Protein AF-D5WPF2-F1 (afdb_monomer_lite)

Sequence (145 aa):
MRSAKRAARVREVQERLLQVRVSELEEAARRRDAVHQARDAWSGRLMEAAAPRQASISSAEWTLWQHWAAFVAGRVAELGNQLDAAERKVEQCREATLDQWKWAKTWGMLEERAAEEERHCRERREEKDREEAFLLRLAGESREG

InterPro domains:
  IPR012823 Flagellar export FliJ [PF02050] (9-130)
  IPR053716 Flagellar assembly and chemotaxis effector [G3DSA:1.10.287.1700] (2-139)

Radius of gyration: 35.75 Å; chains: 1; bounding box: 72×19×112 Å

Secondary structure (DSSP, 8-state):
-HHHHHHHHHHHHHHHHHHHHHHHHHHHHHHHHHHHHHHHHHHHHHHHHHGGGGGT--HHHHHHHHHHHHHHHHHHHHHHHHHHHHHHHHHHHHHHHHHHHHHHHHHHHHHHHHHHHHHHHHHHHHHHHHHHHHHHHHHHHTT--

Foldseek 3Di:
DVVVVVVVVVVVVVVVVVVVVVVVVVVVVVVLVVVVVVLVVVLVVLVVVLPPPPPDDDPVVNVVSVVVNVVVVVVSVVVVVVSVVVVVVVVVVVVVVVVVVVVVVVVVVVVVVVVVVVVVVVVVVVVVVVVVVVVVVVVVVVVVD

Structure (mmCIF, N/CA/C/O backbone):
data_AF-D5WPF2-F1
#
_entry.id   AF-D5WPF2-F1
#
loop_
_atom_site.group_PDB
_atom_site.id
_atom_site.type_symbol
_atom_site.label_atom_id
_atom_site.label_alt_id
_atom_site.label_comp_id
_atom_site.label_asym_id
_atom_site.label_entity_id
_atom_site.label_seq_id
_atom_site.pdbx_PDB_ins_code
_atom_site.Cartn_x
_atom_site.Cartn_y
_atom_site.Cartn_z
_atom_site.occupancy
_atom_site.B_iso_or_equiv
_atom_site.auth_seq_id
_atom_site.auth_comp_id
_atom_site.auth_asym_id
_atom_site.auth_atom_id
_atom_site.pdbx_PDB_model_num
ATOM 1 N N . MET A 1 1 ? -29.991 -7.336 19.669 1.00 51.50 1 MET A N 1
ATOM 2 C CA . MET A 1 1 ? -29.745 -8.221 18.496 1.00 51.50 1 MET A CA 1
ATOM 3 C C . MET A 1 1 ? -29.529 -7.513 17.151 1.00 51.50 1 MET A C 1
ATOM 5 O O . MET A 1 1 ? -28.635 -7.933 16.427 1.00 51.50 1 MET A O 1
ATOM 9 N N . ARG A 1 2 ? -30.289 -6.469 16.764 1.00 57.53 2 ARG A N 1
ATOM 10 C CA . ARG A 1 2 ? -30.145 -5.839 15.424 1.00 57.53 2 ARG A CA 1
ATOM 11 C C . ARG A 1 2 ? -28.801 -5.118 15.199 1.00 57.53 2 ARG A C 1
ATOM 13 O O . ARG A 1 2 ? -28.304 -5.122 14.080 1.00 57.53 2 ARG A O 1
ATOM 20 N N . SER A 1 3 ? -28.199 -4.566 16.257 1.00 68.06 3 SER A N 1
ATOM 21 C CA . SER A 1 3 ? -26.902 -3.867 16.202 1.00 68.06 3 SER A CA 1
ATOM 22 C C . SER A 1 3 ? -25.727 -4.806 15.872 1.00 68.06 3 SER A C 1
ATOM 24 O O . SER A 1 3 ? -24.998 -4.560 14.916 1.00 68.06 3 SER A O 1
ATOM 26 N N . ALA A 1 4 ? -25.622 -5.954 16.554 1.00 71.56 4 ALA A N 1
ATOM 27 C CA . ALA A 1 4 ? -24.548 -6.932 16.330 1.00 71.56 4 ALA A CA 1
ATOM 28 C C . ALA A 1 4 ? -24.559 -7.529 14.909 1.00 71.56 4 ALA A C 1
ATOM 30 O O . ALA A 1 4 ? -23.517 -7.643 14.270 1.00 71.56 4 ALA A O 1
ATOM 31 N N . LYS A 1 5 ? -25.747 -7.827 14.360 1.00 78.88 5 LYS A N 1
ATOM 32 C CA . LYS A 1 5 ? -25.894 -8.274 12.960 1.00 78.88 5 LYS A CA 1
ATOM 33 C C . LYS A 1 5 ? -25.447 -7.211 11.952 1.00 78.88 5 LYS A C 1
ATOM 35 O O . LYS A 1 5 ? -24.922 -7.549 10.895 1.00 78.88 5 LYS A O 1
ATOM 40 N N . ARG A 1 6 ? -25.664 -5.930 12.267 1.00 78.31 6 ARG A N 1
ATOM 41 C CA . ARG A 1 6 ? -25.248 -4.808 11.418 1.00 78.31 6 ARG A CA 1
ATOM 42 C C . ARG A 1 6 ? -23.730 -4.619 11.470 1.00 78.31 6 ARG A C 1
ATOM 44 O O . ARG A 1 6 ? -23.123 -4.475 10.418 1.00 78.31 6 ARG A O 1
ATOM 51 N N . ALA A 1 7 ? -23.126 -4.714 12.656 1.00 73.00 7 ALA A N 1
ATOM 52 C CA . ALA A 1 7 ? -21.675 -4.653 12.842 1.00 73.00 7 ALA A CA 1
ATOM 53 C C . ALA A 1 7 ? -20.939 -5.810 12.140 1.00 73.00 7 ALA A C 1
ATOM 55 O O . ALA A 1 7 ? -19.942 -5.577 11.461 1.00 73.00 7 ALA A O 1
ATOM 56 N N . ALA A 1 8 ? -21.469 -7.036 12.219 1.00 77.31 8 ALA A N 1
ATOM 57 C CA . ALA A 1 8 ? -20.911 -8.192 11.512 1.00 77.31 8 ALA A CA 1
ATOM 58 C C . ALA A 1 8 ? -20.925 -8.002 9.984 1.00 77.31 8 ALA A C 1
ATOM 60 O O . ALA A 1 8 ? -19.919 -8.239 9.324 1.00 77.31 8 ALA A O 1
ATOM 61 N N . ARG A 1 9 ? -22.031 -7.485 9.429 1.00 83.56 9 ARG A N 1
ATOM 62 C CA . ARG A 1 9 ? -22.124 -7.149 7.997 1.00 83.56 9 ARG A CA 1
ATOM 63 C C . ARG A 1 9 ? -21.142 -6.060 7.573 1.00 83.56 9 ARG A C 1
ATOM 65 O O . ARG A 1 9 ? -20.599 -6.131 6.479 1.00 83.56 9 ARG A O 1
ATOM 72 N N . VAL A 1 10 ? -20.923 -5.048 8.413 1.00 79.94 10 VAL A N 1
ATOM 73 C CA . VAL A 1 10 ? -19.944 -3.989 8.121 1.00 79.94 10 VAL A CA 1
ATOM 74 C C . VAL A 1 10 ? -18.524 -4.558 8.093 1.00 79.94 10 VAL A C 1
ATOM 76 O O . VAL A 1 10 ? -17.792 -4.250 7.156 1.00 79.94 10 VAL A O 1
ATOM 79 N N . ARG A 1 11 ? -18.161 -5.438 9.040 1.00 81.88 11 ARG A N 1
ATOM 80 C CA . ARG A 1 11 ? -16.863 -6.139 9.016 1.00 81.88 11 ARG A CA 1
ATOM 81 C C . ARG A 1 11 ? -16.696 -6.986 7.755 1.00 81.88 11 ARG A C 1
ATOM 83 O O . ARG A 1 11 ? -15.675 -6.864 7.095 1.00 81.88 11 ARG A O 1
ATOM 90 N N . GLU A 1 12 ? -17.708 -7.764 7.375 1.00 85.50 12 GLU A N 1
ATOM 91 C CA . GLU A 1 12 ? -17.669 -8.601 6.164 1.00 85.50 12 GLU A CA 1
ATOM 92 C C . GLU A 1 12 ? -17.458 -7.764 4.888 1.00 85.50 12 GLU A C 1
ATOM 94 O O . GLU A 1 12 ? -16.661 -8.119 4.019 1.00 85.50 12 GLU A O 1
ATOM 99 N N . VAL A 1 13 ? -18.140 -6.619 4.777 1.00 84.00 13 VAL A N 1
ATOM 100 C CA . VAL A 1 13 ? -17.966 -5.699 3.641 1.00 84.00 13 VAL A CA 1
ATOM 101 C C . VAL A 1 13 ? -16.571 -5.071 3.646 1.00 84.00 13 VAL A C 1
ATOM 103 O O . VAL A 1 13 ? -15.946 -4.988 2.591 1.00 84.00 13 VAL A O 1
ATOM 106 N N . GLN A 1 14 ? -16.059 -4.662 4.810 1.00 75.12 14 GLN A N 1
ATOM 107 C CA . GLN A 1 14 ? -14.696 -4.136 4.933 1.00 75.12 14 GLN A CA 1
ATOM 108 C C . GLN A 1 14 ? -13.644 -5.180 4.545 1.00 75.12 14 GLN A C 1
ATOM 110 O O . GLN A 1 14 ? -12.701 -4.857 3.830 1.00 75.12 14 GLN A O 1
ATOM 115 N N . GLU A 1 15 ? -13.821 -6.431 4.958 1.00 81.62 15 GLU A N 1
ATOM 116 C CA . GLU A 1 15 ? -12.894 -7.526 4.666 1.00 81.62 15 GLU A CA 1
ATOM 117 C C . GLU A 1 15 ? -12.867 -7.862 3.167 1.00 81.62 15 GLU A C 1
ATOM 119 O O . GLU A 1 15 ? -11.792 -7.994 2.580 1.00 81.62 15 GLU A O 1
ATOM 124 N N . ARG A 1 16 ? -14.032 -7.866 2.504 1.00 85.62 16 ARG A N 1
ATOM 125 C CA . ARG A 1 16 ? -14.117 -8.011 1.040 1.00 85.62 16 ARG A CA 1
ATOM 126 C C . ARG A 1 16 ? -13.469 -6.852 0.293 1.00 85.62 16 ARG A C 1
ATOM 128 O O . ARG A 1 16 ? -12.757 -7.083 -0.679 1.00 85.62 16 ARG A O 1
ATOM 135 N N . LEU A 1 17 ? -13.695 -5.615 0.736 1.00 81.75 17 LEU A N 1
ATOM 136 C CA . LEU A 1 17 ? -13.060 -4.442 0.128 1.00 81.75 17 LEU A CA 1
ATOM 137 C C . LEU A 1 17 ? -11.535 -4.501 0.260 1.00 81.75 17 LEU A C 1
ATOM 139 O O . LEU A 1 17 ? -10.831 -4.171 -0.691 1.00 81.75 17 LEU A O 1
ATOM 143 N N . LEU A 1 18 ? -11.027 -4.963 1.405 1.00 76.81 18 LEU A N 1
ATOM 144 C CA . LEU A 1 18 ? -9.595 -5.173 1.609 1.00 76.81 18 LEU A CA 1
ATOM 145 C C . LEU A 1 18 ? -9.047 -6.267 0.690 1.00 76.81 18 LEU A C 1
ATOM 147 O O . LEU A 1 18 ? -8.003 -6.059 0.081 1.00 76.81 18 LEU A O 1
ATOM 151 N N . GLN A 1 19 ? -9.755 -7.388 0.529 1.00 77.38 19 GLN A N 1
ATOM 152 C CA . GLN A 1 19 ? -9.363 -8.440 -0.415 1.00 77.38 19 GLN A CA 1
ATOM 153 C C . GLN A 1 19 ? -9.270 -7.926 -1.853 1.00 77.38 19 GLN A C 1
ATOM 155 O O . GLN A 1 19 ? -8.254 -8.149 -2.504 1.00 77.38 19 GLN A O 1
ATOM 160 N N . VAL A 1 20 ? -10.278 -7.183 -2.324 1.00 83.88 20 VAL A N 1
ATOM 161 C CA . VAL A 1 20 ? -10.252 -6.570 -3.663 1.00 83.88 20 VAL A CA 1
ATOM 162 C C . VAL A 1 20 ? -9.046 -5.641 -3.802 1.00 83.88 20 VAL A C 1
ATOM 164 O O . VAL A 1 20 ? -8.303 -5.745 -4.774 1.00 83.88 20 VAL A O 1
ATOM 167 N N . ARG A 1 21 ? -8.792 -4.796 -2.795 1.00 74.56 21 ARG A N 1
ATOM 168 C CA . ARG A 1 21 ? -7.650 -3.871 -2.791 1.00 74.56 21 ARG A CA 1
ATOM 169 C C . ARG A 1 21 ? -6.309 -4.606 -2.858 1.00 74.56 21 ARG A C 1
ATOM 171 O O . ARG A 1 21 ? -5.405 -4.162 -3.557 1.00 74.56 21 ARG A O 1
ATOM 178 N N . VAL A 1 22 ? -6.1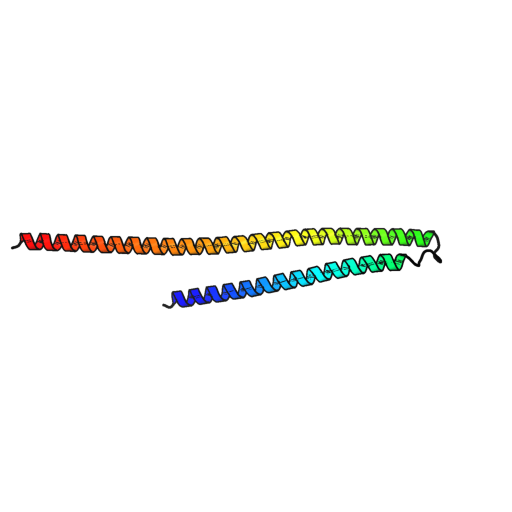69 -5.719 -2.138 1.00 74.31 22 VAL A N 1
ATOM 179 C CA . VAL A 1 22 ? -4.956 -6.549 -2.169 1.00 74.31 22 VAL A CA 1
ATOM 180 C C . VAL A 1 22 ? -4.769 -7.175 -3.550 1.00 74.31 22 VAL A C 1
ATOM 182 O O . VAL A 1 22 ? -3.678 -7.074 -4.104 1.00 74.31 22 VAL A O 1
ATOM 185 N N . SER A 1 23 ? -5.821 -7.741 -4.144 1.00 73.12 23 SER A N 1
ATOM 186 C CA . SER A 1 23 ? -5.746 -8.321 -5.490 1.00 73.12 23 SER A CA 1
ATOM 187 C C . SER A 1 23 ? -5.391 -7.285 -6.563 1.00 73.12 23 SER A C 1
ATOM 189 O O . SER A 1 23 ? -4.564 -7.566 -7.428 1.00 73.12 23 SER A O 1
ATOM 191 N N . GLU A 1 24 ? -5.943 -6.070 -6.482 1.00 72.00 24 GLU A N 1
ATOM 192 C CA . GLU A 1 24 ? -5.578 -4.959 -7.375 1.00 72.00 24 GLU A CA 1
ATOM 193 C C . GLU A 1 24 ? -4.090 -4.592 -7.254 1.00 72.00 24 GLU A C 1
ATOM 195 O O . GLU A 1 24 ? -3.422 -4.366 -8.265 1.00 72.00 24 GLU A O 1
ATOM 200 N N . LEU A 1 25 ? -3.549 -4.573 -6.030 1.00 70.50 25 LEU A N 1
ATOM 201 C CA . LEU A 1 25 ? -2.129 -4.304 -5.787 1.00 70.50 25 LEU A CA 1
ATOM 202 C C . LEU A 1 25 ? -1.226 -5.419 -6.334 1.00 70.50 25 LEU A C 1
ATOM 204 O O . LEU A 1 25 ? -0.181 -5.131 -6.916 1.00 70.50 25 LEU A O 1
ATOM 208 N N . GLU A 1 26 ? -1.621 -6.683 -6.197 1.00 71.56 26 GLU A N 1
ATOM 209 C CA . GLU A 1 26 ? -0.880 -7.820 -6.758 1.00 71.56 26 GLU A CA 1
ATOM 210 C C . GLU A 1 26 ? -0.883 -7.821 -8.289 1.00 71.56 26 GLU A C 1
ATOM 212 O O . GLU A 1 26 ? 0.112 -8.173 -8.928 1.00 71.56 26 GLU A O 1
ATOM 217 N N . GLU A 1 27 ? -1.999 -7.443 -8.909 1.00 68.75 27 GLU A N 1
ATOM 218 C CA . GLU A 1 27 ? -2.080 -7.331 -10.362 1.00 68.75 27 GLU A CA 1
ATOM 219 C C . GLU A 1 27 ? -1.268 -6.138 -10.880 1.00 68.75 27 GLU A C 1
ATOM 221 O O . GLU A 1 27 ? -0.575 -6.256 -11.893 1.00 68.75 27 GLU A O 1
ATOM 226 N N . ALA A 1 28 ? -1.264 -5.019 -10.150 1.00 65.62 28 ALA A N 1
ATOM 227 C CA . ALA A 1 28 ? -0.387 -3.889 -10.436 1.00 65.62 28 ALA A CA 1
ATOM 228 C C . ALA A 1 28 ? 1.099 -4.280 -10.343 1.00 65.62 28 ALA A C 1
ATOM 230 O O . ALA A 1 28 ? 1.870 -3.936 -11.239 1.00 65.62 28 ALA A O 1
ATOM 231 N N . ALA A 1 29 ? 1.489 -5.058 -9.327 1.00 67.94 29 ALA A N 1
ATOM 232 C CA . ALA A 1 29 ? 2.851 -5.577 -9.193 1.00 67.94 29 ALA A CA 1
ATOM 233 C C . ALA A 1 29 ? 3.237 -6.496 -10.367 1.00 67.94 29 ALA A C 1
ATOM 235 O O . ALA A 1 29 ? 4.305 -6.338 -10.950 1.00 67.94 29 ALA A O 1
ATOM 236 N N . ARG A 1 30 ? 2.338 -7.391 -10.798 1.00 73.44 30 ARG A N 1
ATOM 237 C CA . ARG A 1 30 ? 2.576 -8.241 -11.979 1.00 73.44 30 ARG A CA 1
ATOM 238 C C . ARG A 1 30 ? 2.734 -7.434 -13.268 1.00 73.44 30 ARG A C 1
ATOM 240 O O . ARG A 1 30 ? 3.621 -7.722 -14.069 1.00 73.44 30 ARG A O 1
ATOM 247 N N . ARG A 1 31 ? 1.895 -6.414 -13.476 1.00 68.81 31 ARG A N 1
ATOM 248 C CA . ARG A 1 31 ? 2.003 -5.514 -14.639 1.00 68.81 31 ARG A CA 1
ATOM 249 C C . ARG A 1 31 ? 3.321 -4.743 -14.626 1.00 68.81 31 ARG A C 1
ATOM 251 O O . ARG A 1 31 ? 3.933 -4.587 -15.677 1.00 68.81 31 ARG A O 1
ATOM 258 N N . ARG A 1 32 ? 3.773 -4.307 -13.450 1.00 70.75 32 ARG A N 1
ATOM 259 C CA . ARG A 1 32 ? 5.069 -3.648 -13.261 1.00 70.75 32 ARG A CA 1
ATOM 260 C C . ARG A 1 32 ? 6.230 -4.557 -13.666 1.00 70.75 32 ARG A C 1
ATOM 262 O O . ARG A 1 32 ? 7.065 -4.146 -14.466 1.00 70.75 32 ARG A O 1
ATOM 269 N N . ASP A 1 33 ? 6.258 -5.793 -13.179 1.00 71.56 33 ASP A N 1
ATOM 270 C CA . ASP A 1 33 ? 7.351 -6.723 -13.485 1.00 71.56 33 ASP A CA 1
ATOM 271 C C . ASP A 1 33 ? 7.426 -7.024 -14.997 1.00 71.56 33 ASP A C 1
ATOM 273 O O . ASP A 1 33 ? 8.513 -7.109 -15.569 1.00 71.56 33 ASP A O 1
ATOM 277 N N . ALA A 1 34 ? 6.275 -7.083 -15.678 1.00 71.81 34 ALA A N 1
ATOM 278 C CA . ALA A 1 34 ? 6.214 -7.217 -17.134 1.00 71.81 34 ALA A CA 1
ATOM 279 C C . ALA A 1 34 ? 6.794 -5.998 -17.881 1.00 71.81 34 ALA A C 1
ATOM 281 O O . ALA A 1 34 ? 7.427 -6.163 -18.925 1.00 71.81 34 ALA A O 1
ATOM 282 N N . VAL A 1 35 ? 6.615 -4.780 -17.354 1.00 74.06 35 VAL A N 1
ATOM 283 C CA . VAL A 1 35 ? 7.201 -3.558 -17.936 1.00 74.06 35 VAL A CA 1
ATOM 284 C C . VAL A 1 35 ? 8.725 -3.568 -17.814 1.00 74.06 35 VAL A C 1
ATOM 286 O O . VAL A 1 35 ? 9.404 -3.272 -18.798 1.00 74.06 35 VAL A O 1
ATOM 289 N N . HIS A 1 36 ? 9.271 -3.961 -16.659 1.00 75.75 36 HIS A N 1
ATOM 290 C CA . HIS A 1 36 ? 10.724 -4.085 -16.473 1.00 75.75 36 HIS A CA 1
ATOM 291 C C . HIS A 1 36 ? 11.329 -5.135 -17.408 1.00 75.75 36 HIS A C 1
ATOM 293 O O . HIS A 1 36 ? 12.283 -4.844 -18.125 1.00 75.75 36 HIS A O 1
ATOM 299 N N . GLN A 1 37 ? 10.704 -6.310 -17.517 1.00 74.88 37 GLN A N 1
ATOM 300 C CA . GLN A 1 37 ? 11.148 -7.347 -18.456 1.00 74.88 37 GLN A CA 1
ATOM 301 C C . GLN A 1 37 ? 11.112 -6.872 -19.915 1.00 74.88 37 GLN A C 1
ATOM 303 O O . GLN A 1 37 ? 12.037 -7.143 -20.681 1.00 74.88 37 GLN A O 1
ATOM 308 N N . ALA A 1 38 ? 10.065 -6.143 -20.315 1.00 71.94 38 ALA A N 1
ATOM 309 C CA . ALA A 1 38 ? 9.967 -5.583 -21.660 1.00 71.94 38 ALA A CA 1
ATOM 310 C C . ALA A 1 38 ? 11.060 -4.536 -21.929 1.00 71.94 38 ALA A C 1
ATOM 312 O O . ALA A 1 38 ? 11.636 -4.519 -23.019 1.00 71.94 38 ALA A O 1
ATOM 313 N N . ARG A 1 39 ? 11.378 -3.692 -20.939 1.00 73.44 39 ARG A N 1
ATOM 314 C CA . ARG A 1 39 ? 12.463 -2.703 -21.010 1.00 73.44 39 ARG A CA 1
ATOM 315 C C . ARG A 1 39 ? 13.829 -3.368 -21.177 1.00 73.44 39 ARG A C 1
ATOM 317 O O . ARG A 1 39 ? 14.597 -2.956 -22.052 1.00 73.44 39 ARG A O 1
ATOM 324 N N . ASP A 1 40 ? 14.127 -4.379 -20.371 1.00 76.62 40 ASP A N 1
ATOM 325 C CA . ASP A 1 40 ? 15.406 -5.091 -20.424 1.00 76.62 40 ASP A CA 1
ATOM 326 C C . ASP A 1 40 ? 15.559 -5.837 -21.753 1.00 76.62 40 ASP A C 1
ATOM 328 O O . ASP A 1 40 ? 16.590 -5.731 -22.422 1.00 76.62 40 ASP A O 1
ATOM 332 N N . ALA A 1 41 ? 14.489 -6.497 -22.210 1.00 75.75 41 ALA A N 1
ATOM 333 C CA . ALA A 1 41 ? 14.453 -7.154 -23.513 1.00 75.75 41 ALA A CA 1
ATOM 334 C C . ALA A 1 41 ? 14.659 -6.163 -24.671 1.00 75.75 41 ALA A C 1
ATOM 336 O O . ALA A 1 41 ? 15.373 -6.464 -25.630 1.00 75.75 41 ALA A O 1
ATOM 337 N N . TRP A 1 42 ? 14.055 -4.974 -24.598 1.00 76.06 42 TRP A N 1
ATOM 338 C CA . TRP A 1 42 ? 14.227 -3.943 -25.620 1.00 76.06 42 TRP A CA 1
ATOM 339 C C . TRP A 1 42 ? 15.656 -3.392 -25.646 1.00 76.06 42 TRP A C 1
ATOM 341 O O . TRP A 1 42 ? 16.237 -3.236 -26.721 1.00 76.06 42 TRP A O 1
ATOM 351 N N . SER A 1 43 ? 16.247 -3.176 -24.470 1.00 69.88 43 SER A N 1
ATOM 352 C CA . SER A 1 43 ? 17.637 -2.729 -24.330 1.00 69.88 43 SER A CA 1
ATOM 353 C C . SER A 1 43 ? 18.621 -3.757 -24.901 1.00 69.88 43 SER A C 1
ATOM 355 O O . SER A 1 43 ? 19.529 -3.386 -25.646 1.00 69.88 43 SER A O 1
ATOM 357 N N . GLY A 1 44 ? 18.399 -5.050 -24.636 1.00 72.50 44 GLY A N 1
ATOM 358 C CA . GLY A 1 44 ? 19.184 -6.141 -25.222 1.00 72.50 44 GLY A CA 1
ATOM 359 C C . GLY A 1 44 ? 19.105 -6.178 -26.753 1.00 72.50 44 GLY A C 1
ATOM 360 O O . GLY A 1 44 ? 20.135 -6.197 -27.425 1.00 72.50 44 GLY A O 1
ATOM 361 N N . ARG A 1 45 ? 17.894 -6.078 -27.321 1.00 76.56 45 ARG A N 1
ATOM 362 C CA . ARG A 1 45 ? 17.688 -6.057 -28.785 1.00 76.56 45 ARG A CA 1
ATOM 363 C C . ARG A 1 45 ? 18.338 -4.857 -29.468 1.00 76.56 45 ARG A C 1
ATOM 365 O O . ARG A 1 45 ? 18.825 -4.984 -30.588 1.00 76.56 45 ARG A O 1
ATOM 372 N N . LEU A 1 46 ? 18.346 -3.692 -28.819 1.00 69.31 46 LEU A N 1
ATOM 373 C CA . LEU A 1 46 ? 19.034 -2.505 -29.335 1.00 69.31 46 LEU A CA 1
ATOM 374 C C . LEU A 1 46 ? 20.546 -2.725 -29.444 1.00 69.31 46 LEU A C 1
ATOM 376 O O . LEU A 1 46 ? 21.144 -2.344 -30.450 1.00 69.31 46 LEU A O 1
ATOM 380 N N . MET A 1 47 ? 21.148 -3.363 -28.436 1.00 65.62 47 MET A N 1
ATOM 381 C CA . MET A 1 47 ? 22.576 -3.693 -28.438 1.00 65.62 47 MET A CA 1
ATOM 382 C C . MET A 1 47 ? 22.915 -4.743 -29.504 1.00 65.62 47 MET A C 1
ATOM 384 O O . MET A 1 47 ? 23.893 -4.580 -30.232 1.00 65.62 47 MET A O 1
ATOM 388 N N . GLU A 1 48 ? 22.076 -5.768 -29.672 1.00 68.44 48 GLU A N 1
ATOM 389 C CA . GLU A 1 48 ? 22.231 -6.767 -30.740 1.00 68.44 48 GLU A CA 1
ATOM 390 C C . GLU A 1 48 ? 22.085 -6.159 -32.142 1.00 68.44 48 GLU A C 1
ATOM 392 O O . GLU A 1 48 ? 22.861 -6.485 -33.036 1.00 68.44 48 GLU A O 1
ATOM 397 N N . ALA A 1 49 ? 21.138 -5.237 -32.347 1.00 64.38 49 ALA A N 1
ATOM 398 C CA . ALA A 1 49 ? 20.932 -4.565 -33.633 1.00 64.38 49 ALA A CA 1
ATOM 399 C C . ALA A 1 49 ? 22.063 -3.583 -33.999 1.00 64.38 49 ALA A C 1
ATOM 401 O O . ALA A 1 49 ? 22.262 -3.284 -35.181 1.00 64.38 49 ALA A O 1
ATOM 402 N N . ALA A 1 50 ? 22.808 -3.083 -33.009 1.00 59.72 50 ALA A N 1
ATOM 403 C CA . ALA A 1 50 ? 23.956 -2.205 -33.221 1.00 59.72 50 ALA A CA 1
ATOM 404 C C . ALA A 1 50 ? 25.209 -2.963 -33.709 1.00 59.72 50 ALA A C 1
ATOM 406 O O . ALA A 1 50 ? 26.032 -2.391 -34.427 1.00 59.72 50 ALA A O 1
ATOM 407 N N . ALA A 1 51 ? 25.345 -4.250 -33.372 1.00 59.44 51 ALA A N 1
ATOM 408 C CA . ALA A 1 51 ? 26.535 -5.059 -33.650 1.00 59.44 51 ALA A CA 1
ATOM 409 C C . ALA A 1 51 ? 26.865 -5.307 -35.149 1.00 59.44 51 ALA A C 1
ATOM 411 O O . ALA A 1 51 ? 28.046 -5.272 -35.492 1.00 59.44 51 ALA A O 1
ATOM 412 N N . PRO A 1 52 ? 25.911 -5.511 -36.089 1.00 53.56 52 PRO A N 1
ATOM 413 C CA . PRO A 1 52 ? 26.239 -5.886 -37.473 1.00 53.56 52 PRO A CA 1
ATOM 414 C C . PRO A 1 52 ? 26.495 -4.694 -38.409 1.00 53.56 52 PRO A C 1
ATOM 416 O O . PRO A 1 52 ? 26.823 -4.877 -39.580 1.00 53.56 52 PRO A O 1
ATOM 419 N N . ARG A 1 53 ? 26.310 -3.456 -37.942 1.00 53.34 53 ARG A N 1
ATOM 420 C CA . ARG A 1 53 ? 26.282 -2.263 -38.804 1.00 53.34 53 ARG A CA 1
ATOM 421 C C . ARG A 1 53 ? 27.656 -1.655 -39.109 1.00 53.34 53 ARG A C 1
ATOM 423 O O . ARG A 1 53 ? 27.763 -0.802 -39.983 1.00 53.34 53 ARG A O 1
ATOM 430 N N . GLN A 1 54 ? 28.718 -2.123 -38.459 1.00 54.47 54 GLN A N 1
ATOM 431 C CA . GLN A 1 54 ? 30.066 -1.574 -38.639 1.00 54.47 54 GLN A CA 1
ATOM 432 C C . GLN A 1 54 ? 30.685 -1.858 -40.021 1.00 54.47 54 GLN A C 1
ATOM 434 O O . GLN A 1 54 ? 31.600 -1.152 -40.428 1.00 54.47 54 GLN A O 1
ATOM 439 N N . ALA A 1 55 ? 30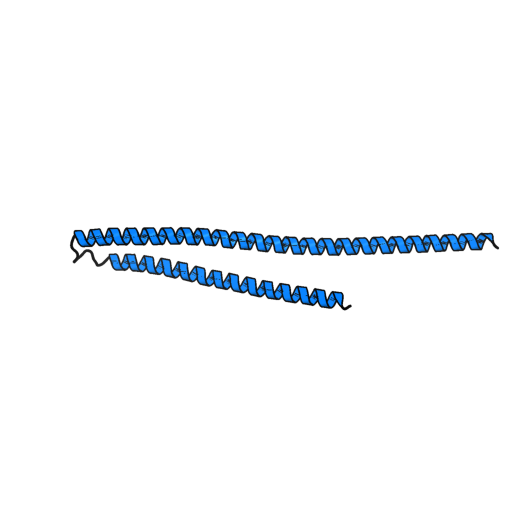.185 -2.855 -40.760 1.00 55.97 55 ALA A N 1
ATOM 440 C CA . ALA A 1 55 ? 30.815 -3.315 -42.001 1.00 55.97 55 ALA A CA 1
ATOM 441 C C . ALA A 1 55 ? 30.340 -2.608 -43.292 1.00 55.97 55 ALA A C 1
ATOM 443 O O . ALA A 1 55 ? 30.918 -2.857 -44.346 1.00 55.97 55 ALA A O 1
ATOM 444 N N . SER A 1 56 ? 29.307 -1.750 -43.258 1.00 59.62 56 SER A N 1
ATOM 445 C CA . SER A 1 56 ? 28.740 -1.132 -44.483 1.00 59.62 56 SER A CA 1
ATOM 446 C C . SER A 1 56 ? 28.296 0.330 -44.356 1.00 59.62 56 SER A C 1
ATOM 448 O O . SER A 1 56 ? 27.705 0.872 -45.286 1.00 59.62 56 SER A O 1
ATOM 450 N N . ILE A 1 57 ? 28.574 0.979 -43.225 1.00 65.81 57 ILE A N 1
ATOM 451 C CA . ILE A 1 57 ? 28.063 2.317 -42.908 1.00 65.81 57 ILE A CA 1
ATOM 452 C C . ILE A 1 57 ? 29.205 3.332 -42.926 1.00 65.81 57 ILE A C 1
ATOM 454 O O . ILE A 1 57 ? 30.300 3.054 -42.435 1.00 65.81 57 ILE A O 1
ATOM 458 N N . SER A 1 58 ? 28.962 4.518 -43.488 1.00 73.94 58 SER A N 1
ATOM 459 C CA . SER A 1 58 ? 29.957 5.592 -43.486 1.00 73.94 58 SER A CA 1
ATOM 460 C C . SER A 1 58 ? 30.259 6.076 -42.058 1.00 73.94 58 SER A C 1
ATOM 462 O O . SER A 1 58 ? 29.415 6.016 -41.166 1.00 73.94 58 SER A O 1
ATOM 464 N N . SER A 1 59 ? 31.460 6.617 -41.825 1.00 73.12 59 SER A N 1
ATOM 465 C CA . SER A 1 59 ? 31.861 7.157 -40.510 1.00 73.12 59 SER A CA 1
ATOM 466 C C . SER A 1 59 ? 30.852 8.177 -39.937 1.00 73.12 59 SER A C 1
ATOM 468 O O . SER A 1 59 ? 30.570 8.183 -38.735 1.00 73.12 59 SER A O 1
ATOM 470 N N . ALA A 1 60 ? 30.241 8.997 -40.801 1.00 72.81 60 ALA A N 1
ATOM 471 C CA . ALA A 1 60 ? 29.235 9.986 -40.411 1.00 72.81 60 ALA A CA 1
ATOM 472 C C . ALA A 1 60 ? 27.919 9.340 -39.945 1.00 72.81 60 ALA A C 1
ATOM 474 O O . ALA A 1 60 ? 27.372 9.712 -38.908 1.00 72.81 60 ALA A O 1
ATOM 475 N N . GLU A 1 61 ? 27.431 8.340 -40.675 1.00 74.06 61 GLU A N 1
ATOM 476 C CA . GLU A 1 61 ? 26.231 7.588 -40.303 1.00 74.06 61 GLU A CA 1
ATOM 477 C C . GLU A 1 61 ? 26.459 6.747 -39.040 1.00 74.06 61 GLU A C 1
ATOM 479 O O . GLU A 1 61 ? 25.562 6.649 -38.207 1.00 74.06 61 GLU A O 1
ATOM 484 N N . TRP A 1 62 ? 27.663 6.197 -38.851 1.00 73.88 62 TRP A N 1
ATOM 485 C CA . TRP A 1 62 ? 28.040 5.496 -37.621 1.00 73.88 62 TRP A CA 1
ATOM 486 C C . TRP A 1 62 ? 28.024 6.432 -36.408 1.00 73.88 62 TRP A C 1
ATOM 488 O O . TRP A 1 62 ? 27.435 6.104 -35.378 1.00 73.88 62 TRP A O 1
ATOM 498 N N . THR A 1 63 ? 28.600 7.628 -36.546 1.00 76.12 63 THR A N 1
ATOM 499 C CA . THR A 1 63 ? 28.609 8.654 -35.491 1.00 76.12 63 THR A CA 1
ATOM 500 C C . THR A 1 63 ? 27.189 9.104 -35.139 1.00 76.12 63 THR A C 1
ATOM 502 O O . THR A 1 63 ? 26.836 9.193 -33.961 1.00 76.12 63 THR A O 1
ATOM 505 N N . LEU A 1 64 ? 26.336 9.315 -36.148 1.00 77.81 64 LEU A N 1
ATOM 506 C CA . LEU A 1 64 ? 24.928 9.650 -35.937 1.00 77.81 64 LEU A CA 1
ATOM 507 C C . LEU A 1 64 ? 24.188 8.526 -35.198 1.00 77.81 64 LEU A C 1
ATOM 509 O O . LEU A 1 64 ? 23.408 8.795 -34.283 1.00 77.81 64 LEU A O 1
ATOM 513 N N . TRP A 1 65 ? 24.466 7.270 -35.554 1.00 77.75 65 TRP A N 1
ATOM 514 C CA . TRP A 1 65 ? 23.880 6.110 -34.889 1.00 77.75 65 TRP A CA 1
ATOM 515 C C . TRP A 1 65 ? 24.299 6.027 -33.421 1.00 77.75 65 TRP A C 1
ATOM 517 O O . TRP A 1 65 ? 23.453 5.807 -32.558 1.00 77.75 65 TRP A O 1
ATOM 527 N N . GLN A 1 66 ? 25.577 6.268 -33.112 1.00 72.56 66 GLN A N 1
ATOM 528 C CA . GLN A 1 66 ? 26.056 6.293 -31.730 1.00 72.56 66 GLN A CA 1
ATOM 529 C C . GLN A 1 66 ? 25.415 7.414 -30.908 1.00 72.56 66 GLN A C 1
ATOM 531 O O . GLN A 1 66 ? 25.008 7.176 -29.771 1.00 72.56 66 GLN A O 1
ATOM 536 N N . HIS A 1 67 ? 25.264 8.615 -31.472 1.00 73.06 67 HIS A N 1
ATOM 537 C CA . HIS A 1 67 ? 24.565 9.705 -30.789 1.00 73.06 67 HIS A CA 1
ATOM 538 C C . HIS A 1 67 ? 23.092 9.387 -30.541 1.00 73.06 67 HIS A C 1
ATOM 540 O O . HIS A 1 67 ? 22.588 9.646 -29.447 1.00 73.06 67 HIS A O 1
ATOM 546 N N . TRP A 1 68 ? 22.411 8.780 -31.514 1.00 76.88 68 TRP A N 1
ATOM 547 C CA . TRP A 1 68 ? 21.022 8.371 -31.345 1.00 76.88 68 TRP A CA 1
ATOM 548 C C . TRP A 1 68 ? 20.878 7.260 -30.295 1.00 76.88 68 TRP A C 1
ATOM 550 O O . TRP A 1 68 ? 20.035 7.366 -29.407 1.00 76.88 68 TRP A O 1
ATOM 560 N N . ALA A 1 69 ? 21.747 6.247 -30.322 1.00 71.69 69 ALA A N 1
ATOM 561 C CA . ALA A 1 69 ? 21.766 5.176 -29.329 1.00 71.69 69 ALA A CA 1
ATOM 562 C C . ALA A 1 69 ? 22.043 5.702 -27.912 1.00 71.69 69 ALA A C 1
ATOM 564 O O . ALA A 1 69 ? 21.343 5.326 -26.974 1.00 71.69 69 ALA A O 1
ATOM 565 N N . ALA A 1 70 ? 23.005 6.617 -27.754 1.00 71.38 70 ALA A N 1
ATOM 566 C CA . ALA A 1 70 ? 23.308 7.249 -26.470 1.00 71.38 70 ALA A CA 1
ATOM 567 C C . ALA A 1 70 ? 22.133 8.096 -25.954 1.00 71.38 70 ALA A C 1
ATOM 569 O O . ALA A 1 70 ? 21.797 8.032 -24.772 1.00 71.38 70 ALA A O 1
ATOM 570 N N . PHE A 1 71 ? 21.469 8.847 -26.838 1.00 75.44 71 PHE A N 1
ATOM 571 C CA . PHE A 1 71 ? 20.280 9.624 -26.490 1.00 75.44 71 PHE A CA 1
ATOM 572 C C . PHE A 1 71 ? 19.129 8.724 -26.021 1.00 75.44 71 PHE A C 1
ATOM 574 O O . PHE A 1 71 ? 18.537 8.966 -24.967 1.00 75.44 71 PHE A O 1
ATOM 581 N N . VAL A 1 72 ? 18.836 7.661 -26.774 1.00 73.94 72 VAL A N 1
ATOM 582 C CA . VAL A 1 72 ? 17.787 6.693 -26.429 1.00 73.94 72 VAL A CA 1
ATOM 583 C C . VAL A 1 72 ? 18.112 5.986 -25.112 1.00 73.94 72 VAL A C 1
ATOM 585 O O . VAL A 1 72 ? 17.248 5.911 -24.241 1.00 73.94 72 VAL A O 1
ATOM 588 N N . ALA A 1 73 ? 19.355 5.541 -24.914 1.00 69.38 73 ALA A N 1
ATOM 589 C CA . ALA A 1 73 ? 19.791 4.915 -23.667 1.00 69.38 73 ALA A CA 1
ATOM 590 C C . ALA A 1 73 ? 19.651 5.864 -22.464 1.00 69.38 73 ALA A C 1
ATOM 592 O O . ALA A 1 73 ? 19.131 5.462 -21.423 1.00 69.38 73 ALA A O 1
ATOM 593 N N . GLY A 1 74 ? 20.033 7.137 -22.620 1.00 69.88 74 GLY A N 1
ATOM 594 C CA . GLY A 1 74 ? 19.860 8.161 -21.587 1.00 69.88 74 GLY A CA 1
ATOM 595 C C . GLY A 1 74 ? 18.392 8.376 -21.212 1.00 69.88 74 GLY A C 1
ATOM 596 O O . GLY A 1 74 ? 18.056 8.422 -20.029 1.00 69.88 74 GLY A O 1
ATOM 597 N N . ARG A 1 75 ? 17.494 8.417 -22.204 1.00 75.06 75 ARG A N 1
ATOM 598 C CA . ARG A 1 75 ? 16.045 8.530 -21.971 1.00 75.06 75 ARG A CA 1
ATOM 599 C C . ARG A 1 75 ? 15.451 7.303 -21.287 1.00 75.06 75 ARG A C 1
ATOM 601 O O . ARG A 1 75 ? 14.627 7.452 -20.389 1.00 75.06 75 ARG A O 1
ATOM 608 N N . VAL A 1 76 ? 15.873 6.100 -21.672 1.00 72.62 76 VAL A N 1
ATOM 609 C CA . VAL A 1 76 ? 15.439 4.856 -21.015 1.00 72.62 76 VAL A CA 1
ATOM 610 C C . VAL A 1 76 ? 15.912 4.805 -19.563 1.00 72.62 76 VAL A C 1
ATOM 612 O O . VAL A 1 76 ? 15.157 4.377 -18.692 1.00 72.62 76 VAL A O 1
ATOM 615 N N . ALA A 1 77 ? 17.135 5.256 -19.278 1.00 68.94 77 ALA A N 1
ATOM 616 C CA . ALA A 1 77 ? 17.646 5.342 -17.913 1.00 68.94 77 ALA A CA 1
ATOM 617 C C . ALA A 1 77 ? 16.866 6.364 -17.070 1.00 68.94 77 ALA A C 1
ATOM 619 O O . ALA A 1 77 ? 16.485 6.062 -15.941 1.00 68.94 77 ALA A O 1
ATOM 620 N N . GLU A 1 78 ? 16.574 7.543 -17.626 1.00 71.25 78 GLU A N 1
ATOM 621 C CA . GLU A 1 78 ? 15.776 8.581 -16.964 1.00 71.25 78 GLU A CA 1
ATOM 622 C C . GLU A 1 78 ? 14.367 8.081 -16.615 1.00 71.25 78 GLU A C 1
ATOM 624 O O . GLU A 1 78 ? 13.940 8.194 -15.465 1.00 71.25 78 GLU A O 1
ATOM 629 N N . LEU A 1 79 ? 13.670 7.474 -17.581 1.00 72.25 79 LEU A N 1
ATOM 630 C CA . LEU A 1 79 ? 12.344 6.892 -17.362 1.00 72.25 79 LEU A CA 1
ATOM 631 C C . LEU A 1 79 ? 12.387 5.738 -16.354 1.00 72.25 79 LEU A C 1
ATOM 633 O O . LEU A 1 79 ? 11.492 5.629 -15.521 1.00 72.25 79 LEU A O 1
ATOM 637 N N . GLY A 1 80 ? 13.445 4.923 -16.383 1.00 71.56 80 GLY A N 1
ATOM 638 C CA . GLY A 1 80 ? 13.687 3.885 -15.384 1.00 71.56 80 GLY A CA 1
ATOM 639 C C . GLY A 1 80 ? 13.790 4.445 -13.968 1.00 71.56 80 GLY A C 1
ATOM 640 O O . GLY A 1 80 ? 13.067 4.013 -13.081 1.00 71.56 80 GLY A O 1
ATOM 641 N N . ASN A 1 81 ? 14.606 5.481 -13.774 1.00 72.06 81 ASN A N 1
ATOM 642 C CA . ASN A 1 81 ? 14.764 6.124 -12.469 1.00 72.06 81 ASN A CA 1
ATOM 643 C C . ASN A 1 81 ? 13.457 6.761 -11.968 1.00 72.06 81 ASN A C 1
ATOM 645 O O . ASN A 1 81 ? 13.172 6.739 -10.768 1.00 72.06 81 ASN A O 1
ATOM 649 N N . GLN A 1 82 ? 12.664 7.347 -12.871 1.00 67.00 82 GLN A N 1
ATOM 650 C CA . GLN A 1 82 ? 11.350 7.901 -12.536 1.00 67.00 82 GLN A CA 1
ATOM 651 C C . GLN A 1 82 ? 10.365 6.803 -12.126 1.00 67.00 82 GLN A C 1
ATOM 653 O O . GLN A 1 82 ? 9.622 6.990 -11.160 1.00 67.00 82 GLN A O 1
ATOM 658 N N . LEU A 1 83 ? 10.391 5.660 -12.818 1.00 74.88 83 LEU A N 1
ATOM 659 C CA . LEU A 1 83 ? 9.590 4.491 -12.476 1.00 74.88 83 LEU A CA 1
ATOM 660 C C . LEU A 1 83 ? 9.987 3.949 -11.094 1.00 74.88 83 LEU A C 1
ATOM 662 O O . LEU A 1 83 ? 9.129 3.866 -10.222 1.00 74.88 83 LEU A O 1
ATOM 666 N N . ASP A 1 84 ? 11.278 3.735 -10.831 1.00 73.38 84 ASP A N 1
ATOM 667 C CA . ASP A 1 84 ? 11.781 3.260 -9.531 1.00 73.38 84 ASP A CA 1
ATOM 668 C C . ASP A 1 84 ? 11.448 4.227 -8.378 1.00 73.38 84 ASP A C 1
ATOM 670 O O . ASP A 1 84 ? 11.227 3.833 -7.227 1.00 73.38 84 ASP A O 1
ATOM 674 N N . ALA A 1 85 ? 11.441 5.535 -8.651 1.00 70.25 85 ALA A N 1
ATOM 675 C CA . ALA A 1 85 ? 11.048 6.550 -7.677 1.00 70.25 85 ALA A CA 1
ATOM 676 C C . ALA A 1 85 ? 9.536 6.535 -7.407 1.00 70.25 85 ALA A C 1
ATOM 678 O O . ALA A 1 85 ? 9.113 6.685 -6.256 1.00 70.25 85 ALA A O 1
ATOM 679 N N . ALA A 1 86 ? 8.720 6.354 -8.447 1.00 69.75 86 ALA A N 1
ATOM 680 C CA . ALA A 1 86 ? 7.277 6.199 -8.309 1.00 69.75 86 ALA A CA 1
ATOM 681 C C . ALA A 1 86 ? 6.928 4.910 -7.548 1.00 69.75 86 ALA A C 1
ATOM 683 O O . ALA A 1 86 ? 6.090 4.939 -6.649 1.00 69.75 86 ALA A O 1
ATOM 684 N N . GLU A 1 87 ? 7.623 3.810 -7.829 1.00 71.62 87 GLU A N 1
ATOM 685 C CA . GLU A 1 87 ? 7.447 2.520 -7.156 1.00 71.62 87 GLU A CA 1
ATOM 686 C C . GLU A 1 87 ? 7.735 2.601 -5.658 1.00 71.62 87 GLU A C 1
ATOM 688 O O . GLU A 1 87 ? 6.925 2.151 -4.848 1.00 71.62 87 GLU A O 1
ATOM 693 N N . ARG A 1 88 ? 8.835 3.254 -5.266 1.00 73.81 88 ARG A N 1
ATOM 694 C CA . ARG A 1 88 ? 9.145 3.476 -3.846 1.00 73.81 88 ARG A CA 1
ATOM 695 C C . ARG A 1 88 ? 8.054 4.261 -3.125 1.00 73.81 88 ARG A C 1
ATOM 697 O O . ARG A 1 88 ? 7.737 3.943 -1.983 1.00 73.81 88 ARG A O 1
ATOM 704 N N . LYS A 1 89 ? 7.452 5.259 -3.779 1.00 72.19 89 LYS A N 1
ATOM 705 C CA . LYS A 1 89 ? 6.324 6.006 -3.198 1.00 72.19 89 LYS A CA 1
ATOM 706 C C . LYS A 1 89 ? 5.092 5.123 -3.013 1.00 72.19 89 LYS A C 1
ATOM 708 O O . LYS A 1 89 ? 4.424 5.234 -1.990 1.00 72.19 89 LYS A O 1
ATOM 713 N N . VAL A 1 90 ? 4.799 4.245 -3.973 1.00 74.00 90 VAL A N 1
ATOM 714 C CA . VAL A 1 90 ? 3.671 3.309 -3.866 1.00 74.00 90 VAL A CA 1
ATOM 715 C C . VAL A 1 90 ? 3.876 2.334 -2.707 1.00 74.00 90 VAL A C 1
ATOM 717 O O . VAL A 1 90 ? 2.951 2.151 -1.916 1.00 74.00 90 VAL A O 1
ATOM 720 N N . GLU A 1 91 ? 5.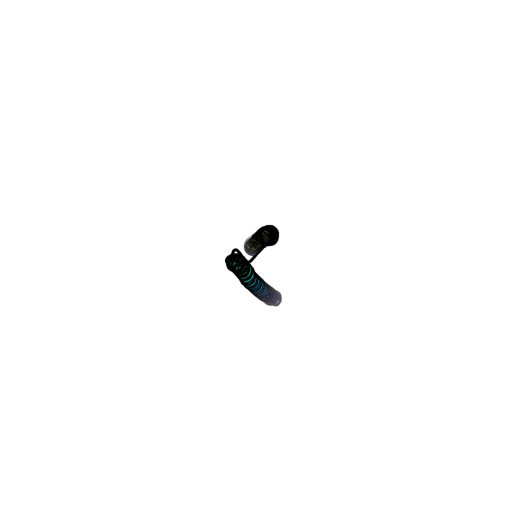074 1.763 -2.554 1.00 77.00 91 GLU A N 1
ATOM 721 C CA . GLU A 1 91 ? 5.352 0.837 -1.448 1.00 77.00 91 GLU A CA 1
ATOM 722 C C . GLU A 1 91 ? 5.260 1.543 -0.087 1.00 77.00 91 GLU A C 1
ATOM 724 O O . GLU A 1 91 ? 4.597 1.043 0.817 1.00 77.00 91 GLU A O 1
ATOM 729 N N . GLN A 1 92 ? 5.786 2.768 0.035 1.00 74.31 92 GLN A N 1
ATOM 730 C CA . GLN A 1 92 ? 5.627 3.579 1.252 1.00 74.31 92 GLN A CA 1
ATOM 731 C C . GLN A 1 92 ? 4.153 3.847 1.589 1.00 74.31 92 GLN A C 1
ATOM 733 O O . GLN A 1 92 ? 3.746 3.749 2.747 1.00 74.31 92 GLN A O 1
ATOM 738 N N . CYS A 1 93 ? 3.322 4.165 0.591 1.00 71.00 93 CYS A N 1
ATOM 739 C CA . CYS A 1 93 ? 1.884 4.335 0.801 1.00 71.00 93 CYS A CA 1
ATOM 740 C C . CYS A 1 93 ? 1.207 3.029 1.241 1.00 71.00 93 CYS A C 1
ATOM 742 O O . CYS A 1 93 ? 0.299 3.059 2.077 1.00 71.00 93 CYS A O 1
ATOM 744 N N . ARG A 1 94 ? 1.636 1.885 0.699 1.00 76.06 94 ARG A N 1
ATOM 745 C CA . ARG A 1 94 ? 1.124 0.566 1.082 1.00 76.06 94 ARG A CA 1
ATOM 746 C C . ARG A 1 94 ? 1.476 0.231 2.529 1.00 76.06 94 ARG A C 1
ATOM 748 O O . ARG A 1 94 ? 0.577 -0.137 3.282 1.00 76.06 94 ARG A O 1
ATOM 755 N N . GLU A 1 95 ? 2.734 0.399 2.925 1.00 76.81 95 GLU A N 1
ATOM 756 C CA . GLU A 1 95 ? 3.192 0.182 4.303 1.00 76.81 95 GLU A CA 1
ATOM 757 C C . GLU A 1 95 ? 2.441 1.087 5.284 1.00 76.81 95 GLU A C 1
ATOM 75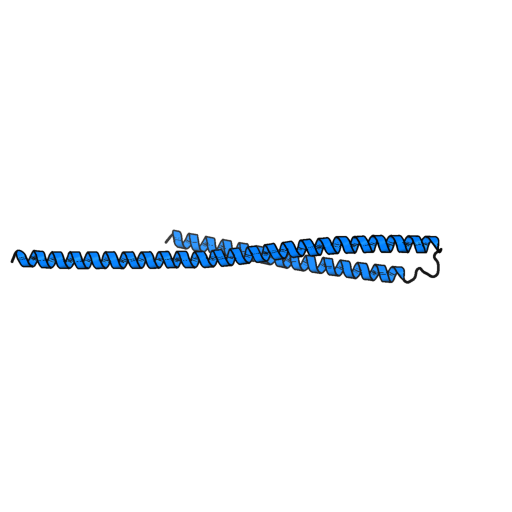9 O O . GLU A 1 95 ? 1.863 0.598 6.255 1.00 76.81 95 GLU A O 1
ATOM 764 N N . ALA A 1 96 ? 2.324 2.382 4.971 1.00 73.25 96 ALA A N 1
ATOM 765 C CA . ALA A 1 96 ? 1.574 3.326 5.794 1.00 73.25 96 ALA A CA 1
ATOM 766 C C . ALA A 1 96 ? 0.094 2.928 5.942 1.00 73.25 96 ALA A C 1
ATOM 768 O O . ALA A 1 96 ? -0.472 3.023 7.031 1.00 73.25 96 ALA A O 1
ATOM 769 N N . THR A 1 97 ? -0.534 2.441 4.867 1.00 75.31 97 THR A N 1
ATOM 770 C CA . THR A 1 97 ? -1.930 1.971 4.897 1.00 75.31 97 THR A CA 1
ATOM 771 C C . THR A 1 97 ? -2.078 0.707 5.748 1.00 75.31 97 THR A C 1
ATOM 773 O O . THR A 1 97 ? -3.022 0.592 6.532 1.00 75.31 97 THR A O 1
ATOM 776 N N . LEU A 1 98 ? -1.145 -0.242 5.625 1.00 77.94 98 LEU A N 1
ATOM 777 C CA . LEU A 1 98 ? -1.136 -1.464 6.432 1.00 77.94 98 LEU A CA 1
ATOM 778 C C . LEU A 1 98 ? -0.945 -1.158 7.915 1.00 77.94 98 LEU A C 1
ATOM 780 O O . LEU A 1 98 ? -1.621 -1.754 8.755 1.00 77.94 98 LEU A O 1
ATOM 784 N N . ASP A 1 99 ? -0.064 -0.224 8.248 1.00 80.81 99 ASP A N 1
ATOM 785 C CA . ASP A 1 99 ? 0.145 0.172 9.632 1.00 80.81 99 ASP A CA 1
ATOM 786 C C . ASP A 1 99 ? -1.073 0.900 10.192 1.00 80.81 99 ASP A C 1
ATOM 788 O O . ASP A 1 99 ? -1.541 0.532 11.269 1.00 80.81 99 ASP A O 1
ATOM 792 N N . GLN A 1 100 ? -1.678 1.830 9.446 1.00 75.62 100 GLN A N 1
ATOM 793 C CA . GLN A 1 100 ? -2.952 2.443 9.843 1.00 75.62 100 GLN A CA 1
ATOM 794 C C . GLN A 1 100 ? -4.035 1.392 10.117 1.00 75.62 100 GLN A C 1
ATOM 796 O O . GLN A 1 100 ? -4.768 1.501 11.101 1.00 75.62 100 GLN A O 1
ATOM 801 N N . TRP A 1 101 ? -4.110 0.339 9.300 1.00 77.06 101 TRP A N 1
ATOM 802 C CA . TRP A 1 101 ? -5.048 -0.758 9.520 1.00 77.06 101 TRP A CA 1
ATOM 803 C C . TRP A 1 101 ? -4.757 -1.540 10.809 1.00 77.06 101 TRP A C 1
ATOM 805 O O . TRP A 1 101 ? -5.675 -1.796 11.594 1.00 77.06 101 TRP A O 1
ATOM 815 N N . LYS A 1 102 ? -3.490 -1.887 11.076 1.00 81.00 102 LYS A N 1
ATOM 816 C CA . LYS A 1 102 ? -3.096 -2.564 12.326 1.00 81.00 102 LYS A CA 1
ATOM 817 C C . LYS A 1 102 ? -3.421 -1.707 13.547 1.00 81.00 102 LYS A C 1
ATOM 819 O O . LYS A 1 102 ? -3.954 -2.225 14.531 1.00 81.00 102 LYS A O 1
ATOM 824 N N . TRP A 1 103 ? -3.133 -0.408 13.478 1.00 82.50 103 TRP A N 1
ATOM 825 C CA . TRP A 1 103 ? -3.439 0.548 14.539 1.00 82.50 103 TRP A CA 1
ATOM 826 C C . TRP A 1 103 ? -4.942 0.630 14.796 1.00 82.50 103 TRP A C 1
ATOM 828 O O . TRP A 1 103 ? -5.364 0.462 15.938 1.00 82.50 103 TRP A O 1
ATOM 838 N N . ALA A 1 104 ? -5.757 0.777 13.749 1.00 74.94 104 ALA A N 1
ATOM 839 C CA . ALA A 1 104 ? -7.213 0.818 13.875 1.00 74.94 104 ALA A CA 1
ATOM 840 C C . ALA A 1 104 ? -7.781 -0.470 14.497 1.00 74.94 104 ALA A C 1
ATOM 842 O O . ALA A 1 104 ? -8.632 -0.412 15.383 1.00 74.94 104 ALA A O 1
ATOM 843 N N . LYS A 1 105 ? -7.275 -1.641 14.086 1.00 82.38 105 LYS A N 1
ATOM 844 C CA . LYS A 1 105 ? -7.678 -2.931 14.666 1.00 82.38 105 LYS A CA 1
ATOM 845 C C . LYS A 1 105 ? -7.309 -3.029 16.147 1.00 82.38 105 LYS A C 1
ATOM 847 O O . LYS A 1 105 ? -8.120 -3.475 16.952 1.00 82.38 105 LYS A O 1
ATOM 852 N N . THR A 1 106 ? -6.095 -2.613 16.499 1.00 87.69 106 THR A N 1
ATOM 853 C CA . THR A 1 106 ? -5.601 -2.644 17.883 1.00 87.69 106 THR A CA 1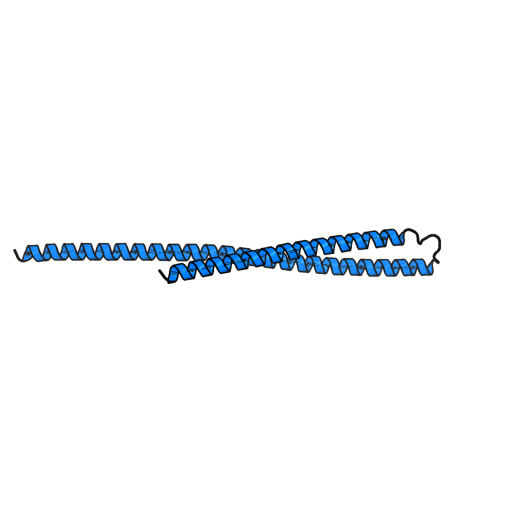
ATOM 854 C C . THR A 1 106 ? -6.408 -1.709 18.772 1.00 87.69 106 THR A C 1
ATOM 856 O O . THR A 1 106 ? -6.842 -2.111 19.847 1.00 87.69 106 THR A O 1
ATOM 859 N N . TRP A 1 107 ? -6.683 -0.497 18.292 1.00 84.44 107 TRP A N 1
ATOM 860 C CA . TRP A 1 107 ? -7.504 0.469 19.007 1.00 84.44 107 TRP A CA 1
ATOM 861 C C . TRP A 1 107 ? -8.929 -0.045 19.237 1.00 84.44 107 TRP A C 1
ATOM 863 O O . TRP A 1 107 ? -9.413 -0.010 20.362 1.00 84.44 107 TRP A O 1
ATOM 873 N N . GLY A 1 108 ? -9.559 -0.631 18.213 1.00 85.88 108 GLY A N 1
ATOM 874 C CA . GLY A 1 108 ? -10.891 -1.225 18.355 1.00 85.88 108 GLY A CA 1
ATOM 875 C C . GLY A 1 108 ? -10.954 -2.347 19.401 1.00 85.88 108 GLY A C 1
ATOM 876 O O . GLY A 1 108 ? -11.932 -2.437 20.137 1.00 85.88 108 GLY A O 1
ATOM 877 N N . MET A 1 109 ? -9.904 -3.171 19.522 1.00 87.50 109 MET A N 1
ATOM 878 C CA . MET A 1 109 ? -9.818 -4.187 20.585 1.00 87.50 109 MET A CA 1
ATOM 879 C C . MET A 1 109 ? -9.684 -3.561 21.982 1.00 87.50 109 MET A C 1
ATOM 881 O O . MET A 1 109 ? -10.257 -4.072 22.942 1.00 87.50 109 MET A O 1
ATOM 885 N N . LEU A 1 110 ? -8.936 -2.460 22.110 1.00 88.88 110 LEU A N 1
ATOM 886 C CA . LEU A 1 110 ? -8.789 -1.741 23.379 1.00 88.88 110 LEU A CA 1
ATOM 887 C C . LEU A 1 110 ? -10.094 -1.059 23.801 1.00 88.88 110 LEU A C 1
ATOM 889 O O . LEU A 1 110 ? -10.447 -1.118 24.975 1.00 88.88 110 LEU A O 1
ATOM 893 N N . GLU A 1 111 ? -10.828 -0.464 22.861 1.00 89.06 111 GLU A N 1
ATOM 894 C CA . GLU A 1 111 ? -12.148 0.122 23.124 1.00 89.06 111 GLU A CA 1
ATOM 895 C C . GLU A 1 111 ? -13.159 -0.934 23.585 1.00 89.06 111 GLU A C 1
ATOM 897 O O . GLU A 1 111 ? -13.900 -0.706 24.542 1.00 89.06 111 GLU A O 1
ATOM 902 N N . GLU A 1 112 ? -13.170 -2.108 22.946 1.00 89.06 112 GLU A N 1
ATOM 903 C CA . GLU A 1 112 ? -14.043 -3.219 23.337 1.00 89.06 112 GLU A CA 1
ATOM 904 C C . GLU A 1 112 ? -13.726 -3.698 24.760 1.00 89.06 112 GLU A C 1
ATOM 906 O O . GLU A 1 112 ? -14.634 -3.813 25.586 1.00 89.06 112 GLU A O 1
ATOM 911 N N . ARG A 1 113 ? -12.437 -3.858 25.085 1.00 90.62 113 ARG A N 1
ATOM 912 C CA . ARG A 1 113 ? -11.984 -4.230 26.430 1.00 90.62 113 ARG A CA 1
ATOM 913 C C . ARG A 1 113 ? -12.327 -3.171 27.480 1.00 90.62 113 ARG A C 1
ATOM 915 O O . ARG A 1 113 ? -12.812 -3.517 28.553 1.00 90.62 113 ARG A O 1
ATOM 922 N N . ALA A 1 114 ? -12.138 -1.889 27.175 1.00 89.00 114 ALA A N 1
ATOM 923 C CA . ALA A 1 114 ? -12.521 -0.802 28.074 1.00 89.00 114 ALA A CA 1
ATOM 924 C C . ALA A 1 114 ? -14.037 -0.800 28.343 1.00 89.00 114 ALA A C 1
ATOM 926 O O . ALA A 1 114 ? -14.468 -0.635 29.484 1.00 89.00 114 ALA A O 1
ATOM 927 N N . ALA A 1 115 ? -14.857 -1.055 27.318 1.00 91.62 115 ALA A N 1
ATOM 928 C CA . ALA A 1 115 ? -16.307 -1.156 27.464 1.00 91.62 115 ALA A CA 1
ATOM 929 C C . ALA A 1 115 ? -16.751 -2.398 28.264 1.00 91.62 115 ALA A C 1
ATOM 931 O O . ALA A 1 115 ? -17.807 -2.388 28.902 1.00 91.62 115 ALA A O 1
ATOM 932 N N . GLU A 1 116 ? -16.000 -3.498 28.212 1.00 93.44 116 GLU A N 1
ATOM 933 C CA . GLU A 1 116 ? -16.216 -4.670 29.072 1.00 93.44 116 GLU A CA 1
ATOM 934 C C . GLU A 1 116 ? -15.848 -4.381 30.529 1.00 93.44 116 GLU A C 1
ATOM 936 O O . GLU A 1 116 ? -16.644 -4.659 31.426 1.00 93.44 116 GLU A O 1
ATOM 941 N N . GLU A 1 117 ? -14.695 -3.756 30.769 1.00 93.62 117 GLU A N 1
ATOM 942 C CA . GLU A 1 117 ? -14.254 -3.369 32.112 1.00 93.62 117 GLU A CA 1
ATOM 943 C C . GLU A 1 117 ? -15.218 -2.367 32.762 1.00 93.62 117 GLU A C 1
ATOM 945 O O . GLU A 1 117 ? -15.545 -2.493 33.946 1.00 93.62 117 GLU A O 1
ATOM 950 N N . GLU A 1 118 ? -15.741 -1.409 31.992 1.00 93.12 118 GLU A N 1
ATOM 951 C CA . GLU A 1 118 ? -16.735 -0.458 32.484 1.00 93.12 118 GLU A CA 1
ATOM 952 C C . GLU A 1 118 ? -18.049 -1.154 32.866 1.00 93.12 118 GLU A C 1
ATOM 954 O O . GLU A 1 118 ? -18.618 -0.861 33.921 1.00 93.12 118 GLU A O 1
ATOM 959 N N . ARG A 1 119 ? -18.515 -2.112 32.051 1.00 94.25 119 ARG A N 1
ATOM 960 C CA . ARG A 1 119 ? -19.703 -2.924 32.361 1.00 94.25 119 ARG A CA 1
ATOM 961 C C . ARG A 1 119 ? -19.511 -3.729 33.639 1.00 94.25 119 ARG A C 1
ATOM 963 O O . ARG A 1 119 ? -20.339 -3.623 34.538 1.00 94.25 119 ARG A O 1
ATOM 970 N N . HIS A 1 120 ? -18.384 -4.421 33.766 1.00 95.50 120 HIS A N 1
ATOM 971 C CA . HIS A 1 120 ? -18.049 -5.177 34.970 1.00 95.50 120 HIS A CA 1
ATOM 972 C C . HIS A 1 120 ? -17.980 -4.277 36.219 1.00 95.50 120 HIS A C 1
ATOM 974 O O . HIS A 1 120 ? -18.470 -4.634 37.290 1.00 95.50 120 HIS A O 1
ATOM 980 N N . CYS A 1 121 ? -17.419 -3.067 36.105 1.00 95.00 121 CYS A N 1
ATOM 981 C CA . CYS A 1 121 ? -17.400 -2.114 37.216 1.00 95.00 121 CYS A CA 1
ATOM 982 C C . CYS A 1 121 ? -18.799 -1.630 37.614 1.00 95.00 121 CYS A C 1
ATOM 984 O O . CYS A 1 121 ? -19.048 -1.447 38.806 1.00 95.00 121 CYS A O 1
ATOM 986 N N . ARG A 1 122 ? -19.703 -1.413 36.649 1.00 95.12 122 ARG A N 1
ATOM 987 C CA . ARG A 1 122 ? -21.099 -1.049 36.939 1.00 95.12 122 ARG A CA 1
ATOM 988 C C . ARG A 1 122 ? -21.832 -2.191 37.632 1.00 95.12 122 ARG A C 1
ATOM 990 O O . ARG A 1 122 ? -22.433 -1.951 38.669 1.00 95.12 122 ARG A O 1
ATOM 997 N N . GLU A 1 123 ? -21.704 -3.414 37.124 1.00 96.12 123 GLU A N 1
ATOM 998 C CA . GLU A 1 123 ? -22.327 -4.604 37.717 1.00 96.12 123 GLU A CA 1
ATOM 999 C C . GLU A 1 123 ? -21.901 -4.794 39.178 1.00 96.12 123 GLU A C 1
ATOM 1001 O O . GLU A 1 123 ? -22.757 -4.942 40.046 1.00 96.12 123 GLU A O 1
ATOM 1006 N N . ARG A 1 124 ? -20.602 -4.667 39.486 1.00 95.94 124 ARG A N 1
ATOM 1007 C CA . ARG A 1 124 ? -20.122 -4.757 40.877 1.00 95.94 124 ARG A CA 1
ATOM 1008 C C . ARG A 1 124 ? -20.622 -3.633 41.782 1.00 95.94 124 ARG A C 1
ATOM 1010 O O . ARG A 1 124 ? -20.793 -3.851 42.977 1.00 95.94 124 ARG A O 1
ATOM 1017 N N . ARG A 1 125 ? -20.816 -2.421 41.250 1.00 94.06 125 ARG A N 1
ATOM 1018 C CA . ARG A 1 125 ? -21.409 -1.316 42.023 1.00 94.06 125 ARG A CA 1
ATOM 1019 C C . ARG A 1 125 ? -22.873 -1.596 42.321 1.00 94.06 125 ARG A C 1
ATOM 1021 O O . ARG A 1 125 ? -23.267 -1.503 43.471 1.00 94.06 125 ARG A O 1
ATOM 1028 N N . GLU A 1 126 ? -23.639 -2.012 41.316 1.00 95.50 126 GLU A N 1
ATOM 1029 C CA . GLU A 1 126 ? -25.046 -2.370 41.498 1.00 95.50 126 GLU A CA 1
ATOM 1030 C C . GLU A 1 126 ? -25.224 -3.540 42.472 1.00 95.50 126 GLU A C 1
ATOM 1032 O O . GLU A 1 126 ? -26.166 -3.542 43.259 1.00 95.50 126 GLU A O 1
ATOM 1037 N N . GLU A 1 127 ? -24.335 -4.534 42.437 1.00 95.75 127 GLU A N 1
ATOM 1038 C CA . GLU A 1 127 ? -24.333 -5.643 43.393 1.00 95.75 127 GLU A CA 1
ATOM 1039 C C . GLU A 1 127 ? -24.069 -5.151 44.820 1.00 95.75 127 GLU A C 1
ATOM 1041 O O . GLU A 1 127 ? -24.864 -5.435 45.715 1.00 95.75 127 GLU A O 1
ATOM 1046 N N . LYS A 1 128 ? -23.039 -4.318 45.016 1.00 96.06 128 LYS A N 1
ATOM 1047 C CA . LYS A 1 128 ? -22.738 -3.709 46.319 1.00 96.06 128 LYS A CA 1
ATOM 1048 C C . LYS A 1 128 ? -23.897 -2.859 46.843 1.00 96.06 128 LYS A C 1
ATOM 1050 O O . LYS A 1 128 ? -24.257 -2.973 48.010 1.00 96.06 128 LYS A O 1
ATOM 1055 N N . ASP A 1 129 ? -24.515 -2.051 45.985 1.00 95.56 129 ASP A N 1
ATOM 1056 C CA . ASP A 1 129 ? -25.659 -1.212 46.354 1.00 95.56 129 ASP A CA 1
ATOM 1057 C C . ASP A 1 129 ? -26.872 -2.073 46.767 1.00 95.56 129 ASP A C 1
ATOM 1059 O O . ASP A 1 129 ? -27.594 -1.730 47.707 1.00 95.56 129 ASP A O 1
ATOM 1063 N N . ARG A 1 130 ? -27.092 -3.224 46.108 1.00 95.75 130 ARG A N 1
ATOM 1064 C CA . ARG A 1 130 ? -28.141 -4.191 46.487 1.00 95.75 130 ARG A CA 1
ATOM 1065 C C . ARG A 1 130 ? -27.846 -4.862 47.828 1.00 95.75 130 ARG A C 1
ATOM 1067 O O . ARG A 1 130 ? -28.768 -5.011 48.629 1.00 95.75 130 ARG A O 1
ATOM 1074 N N . GLU A 1 131 ? -26.598 -5.254 48.077 1.00 95.44 131 GLU A N 1
ATOM 1075 C CA . GLU A 1 131 ? -26.171 -5.826 49.360 1.00 95.44 131 GLU A CA 1
ATOM 1076 C C . GLU A 1 131 ? -26.337 -4.819 50.506 1.00 95.44 131 GLU A C 1
ATOM 1078 O O . GLU A 1 131 ? -26.920 -5.148 51.539 1.00 95.44 131 GLU A O 1
ATOM 1083 N N . GLU A 1 132 ? -25.903 -3.570 50.314 1.00 94.38 132 GLU A N 1
ATOM 1084 C CA . GLU A 1 132 ? -26.064 -2.498 51.302 1.00 94.38 132 GLU A CA 1
ATOM 1085 C C . GLU A 1 132 ? -27.545 -2.217 51.592 1.00 94.38 132 GLU A C 1
ATOM 1087 O O . GLU A 1 132 ? -27.947 -2.139 52.757 1.00 94.38 132 GLU A O 1
ATOM 1092 N N . ALA A 1 133 ? -28.385 -2.138 50.555 1.00 93.00 133 ALA A N 1
ATOM 1093 C CA . ALA A 1 133 ? -29.826 -1.959 50.717 1.00 93.00 133 ALA A CA 1
ATOM 1094 C C . ALA A 1 133 ? -30.482 -3.129 51.474 1.00 93.00 133 ALA A C 1
ATOM 1096 O O . ALA A 1 133 ? -31.360 -2.913 52.313 1.00 93.00 133 ALA A O 1
ATOM 1097 N N . PHE A 1 134 ? -30.048 -4.365 51.210 1.00 94.62 134 PHE A N 1
ATOM 1098 C CA . PHE A 1 134 ? -30.528 -5.553 51.915 1.00 94.62 134 PHE A CA 1
ATOM 1099 C C . PHE A 1 134 ? -30.158 -5.526 53.405 1.00 94.62 134 PHE A C 1
ATOM 1101 O O . PHE A 1 134 ? -31.021 -5.746 54.258 1.00 94.62 134 PHE A O 1
ATOM 1108 N N . LEU A 1 135 ? -28.908 -5.188 53.734 1.00 94.06 135 LEU A N 1
ATOM 1109 C CA . LEU A 1 135 ? -28.446 -5.080 55.122 1.00 94.06 135 LEU A CA 1
ATOM 1110 C C . LEU A 1 135 ? -29.178 -3.974 55.893 1.00 94.06 135 LEU A C 1
ATOM 1112 O O . LEU A 1 135 ? -29.570 -4.183 57.043 1.00 94.06 135 LEU A O 1
ATOM 1116 N N . LEU A 1 136 ? -29.411 -2.818 55.263 1.00 91.88 136 LEU A N 1
ATOM 1117 C CA . LEU A 1 136 ? -30.183 -1.727 55.866 1.00 91.88 136 LEU A CA 1
ATOM 1118 C C . LEU A 1 136 ? -31.624 -2.146 56.178 1.00 91.88 136 LEU A C 1
ATOM 1120 O O . LEU A 1 136 ? -32.151 -1.781 57.229 1.00 91.88 136 LEU A O 1
ATOM 1124 N N . ARG A 1 137 ? -32.247 -2.942 55.302 1.00 92.19 137 ARG A N 1
ATOM 1125 C CA . ARG A 1 137 ? -33.599 -3.468 55.520 1.00 92.19 137 ARG A CA 1
ATOM 1126 C C . ARG A 1 137 ? -33.661 -4.403 56.729 1.00 92.19 137 ARG A C 1
ATOM 1128 O O . ARG A 1 137 ? -34.499 -4.198 57.601 1.00 92.19 137 ARG A O 1
ATOM 1135 N N . LEU A 1 138 ? -32.730 -5.355 56.827 1.00 89.25 138 LEU A N 1
ATOM 1136 C CA . LEU A 1 138 ? -32.635 -6.270 57.975 1.00 89.25 138 LEU A CA 1
ATOM 1137 C C . LEU A 1 138 ? -32.403 -5.530 59.302 1.00 89.25 138 LEU A C 1
ATOM 1139 O O . LEU A 1 138 ? -32.983 -5.880 60.332 1.00 89.25 138 LEU A O 1
ATOM 1143 N N . ALA A 1 139 ? -31.566 -4.490 59.284 1.00 85.56 139 ALA A N 1
ATOM 1144 C CA . ALA A 1 139 ? -31.296 -3.670 60.462 1.00 85.56 139 ALA A CA 1
ATOM 1145 C C . ALA A 1 139 ? -32.513 -2.832 60.902 1.00 85.56 139 ALA A C 1
ATOM 1147 O O . ALA A 1 139 ? -32.689 -2.602 62.099 1.00 85.56 139 ALA A O 1
ATOM 1148 N N . GLY A 1 140 ? -33.348 -2.383 59.957 1.00 81.25 140 GLY A N 1
ATOM 1149 C CA . GLY A 1 140 ? -34.609 -1.690 60.241 1.00 81.25 140 GLY A CA 1
ATOM 1150 C C . GLY A 1 140 ? -35.664 -2.616 60.847 1.00 81.25 140 GLY A C 1
ATOM 1151 O O . GLY A 1 140 ? -36.240 -2.288 61.881 1.00 81.25 140 GLY A O 1
ATOM 1152 N N . GLU A 1 141 ? -35.842 -3.807 60.271 1.00 75.06 141 GLU A N 1
ATOM 1153 C CA . GLU A 1 141 ? -36.788 -4.821 60.764 1.00 75.06 141 GLU A CA 1
ATOM 1154 C C . GLU A 1 141 ? -36.427 -5.319 62.180 1.00 75.06 141 GLU A C 1
ATOM 1156 O O . GLU A 1 141 ? -37.309 -5.628 62.973 1.00 75.06 141 GLU A O 1
ATOM 1161 N N . SER A 1 142 ? -35.141 -5.303 62.552 1.00 62.38 142 SER A N 1
ATOM 1162 C CA . SER A 1 142 ? -34.672 -5.675 63.900 1.00 62.38 142 SER A CA 1
ATOM 1163 C C . SER A 1 142 ? -34.894 -4.602 64.981 1.00 62.38 142 SER A C 1
ATOM 1165 O O . SER A 1 142 ? -34.622 -4.863 66.149 1.0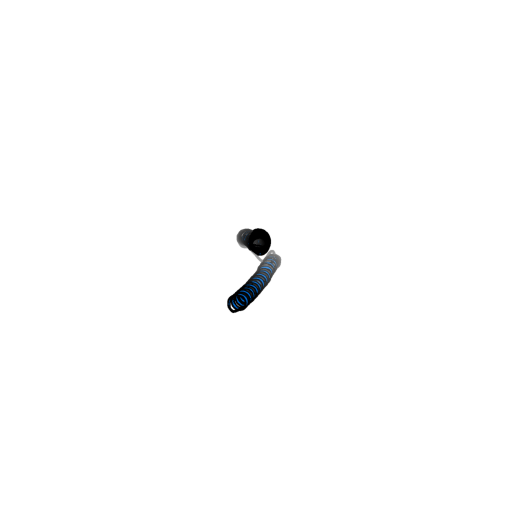0 62.38 142 SER A O 1
ATOM 1167 N N . ARG A 1 143 ? -35.323 -3.381 64.625 1.00 59.62 143 ARG A N 1
ATOM 1168 C CA . ARG A 1 143 ? -35.643 -2.306 65.591 1.00 59.62 143 ARG A CA 1
ATOM 1169 C C . ARG A 1 143 ? -37.134 -2.183 65.902 1.00 59.62 143 ARG A C 1
ATOM 1171 O O . ARG A 1 143 ? -37.481 -1.472 66.842 1.00 59.62 143 ARG A O 1
ATOM 1178 N N . GLU A 1 144 ? -37.990 -2.825 65.114 1.00 58.06 144 GLU A N 1
ATOM 1179 C CA . GLU A 1 144 ? -39.451 -2.767 65.257 1.00 58.06 144 GLU A CA 1
ATOM 1180 C C . GLU A 1 144 ? -40.055 -4.030 65.903 1.00 58.06 144 GLU A C 1
ATOM 1182 O O . GLU A 1 144 ? -41.263 -4.063 66.139 1.00 58.06 144 GLU A O 1
ATOM 1187 N N . GLY A 1 145 ? -39.234 -5.040 66.223 1.00 48.94 145 GLY A N 1
ATOM 1188 C CA . GLY A 1 145 ? -39.611 -6.235 66.994 1.00 48.94 145 GLY A CA 1
ATOM 1189 C C . GLY A 1 145 ? -38.982 -6.254 68.379 1.00 48.94 145 GLY A C 1
ATOM 1190 O O . GLY A 1 145 ? -39.661 -6.740 69.310 1.00 48.94 145 GLY A O 1
#

pLDDT: mean 76.96, std 10.74, range [48.94, 96.12]

Organism: Kyrpidia tusciae (strain DSM 2912 / NBRC 15312 / T2) (NCBI:txid562970)